Protein AF-A0A7W1SKY9-F1 (afdb_monomer)

Foldseek 3Di:
DAPDAPDADDPVLLVVLLVVLVVCLPPPDPAAEFAPHHNRCSSRVNNCVSNVHDYHHDNVPHDDHPDPCPPPDPVNCPPPDPVVVVCVVVPNDPPPPPPDPPPPDDDDDD

pLDDT: mean 75.68, std 21.83, range [33.06, 98.44]

Sequence (110 aa):
MGLSAGVSLNAIGVRQAEDLADRLKLLPIAAVYSSPMERARETAAPLAGRLNLPVRIASGLNELDFGAWTRRTLDSLKGEPEKRWTRWSHGRAPSWRGSRPSTRQGSSPP

Solvent-accessible surface area (backbone atoms only — not comparable to full-atom values): 7027 Å² total; per-residue (Å²): 108,54,85,66,79,94,50,70,66,50,75,66,51,50,52,51,23,44,57,50,19,69,70,51,54,83,54,95,73,89,78,45,75,25,27,78,49,60,37,45,40,62,44,46,45,50,34,22,60,69,61,74,43,70,76,42,73,37,75,88,60,55,74,71,81,56,66,93,53,46,72,57,54,75,75,76,51,72,80,49,61,61,74,61,54,52,36,47,76,72,72,52,57,78,77,82,75,75,81,72,81,80,80,78,80,81,86,80,82,136

Structure (mmCIF, N/CA/C/O backbone):
data_AF-A0A7W1SKY9-F1
#
_entry.id   AF-A0A7W1SKY9-F1
#
loop_
_atom_site.group_PDB
_atom_site.id
_atom_site.type_symbol
_atom_site.label_atom_id
_atom_site.label_alt_id
_atom_site.label_comp_id
_atom_site.label_asym_id
_atom_site.label_entity_id
_atom_site.label_seq_id
_atom_site.pdbx_PDB_ins_code
_atom_site.Cartn_x
_atom_site.Cartn_y
_atom_site.Cartn_z
_atom_site.occupancy
_atom_site.B_iso_or_equiv
_atom_site.auth_seq_id
_atom_site.auth_comp_id
_atom_site.auth_asym_id
_atom_site.auth_atom_id
_atom_site.pdbx_PDB_model_num
ATOM 1 N N . MET A 1 1 ? 6.695 -0.103 -15.715 1.00 48.31 1 MET A N 1
ATOM 2 C CA . MET A 1 1 ? 7.052 -0.011 -14.283 1.00 48.31 1 MET A CA 1
ATOM 3 C C . MET A 1 1 ? 7.944 1.214 -14.078 1.00 48.31 1 MET A C 1
ATOM 5 O O . MET A 1 1 ? 8.819 1.427 -14.914 1.00 48.31 1 MET A O 1
ATOM 9 N N . GLY A 1 2 ? 7.633 2.058 -13.084 1.00 58.41 2 GLY A N 1
ATOM 10 C CA . GLY A 1 2 ? 8.223 3.383 -12.802 1.00 58.41 2 GLY A CA 1
ATOM 11 C C . GLY A 1 2 ? 7.174 4.385 -12.274 1.00 58.41 2 GLY A C 1
ATOM 12 O O . GLY A 1 2 ? 5.998 4.023 -12.163 1.00 58.41 2 GLY A O 1
ATOM 13 N N . LEU A 1 3 ? 7.556 5.656 -12.052 1.00 60.44 3 LEU A N 1
ATOM 14 C CA . LEU A 1 3 ? 6.698 6.787 -11.610 1.00 60.44 3 LEU A CA 1
ATOM 15 C C . LEU A 1 3 ? 5.578 7.186 -12.607 1.00 60.44 3 LEU A C 1
ATOM 17 O O . LEU A 1 3 ? 5.143 8.331 -12.672 1.00 60.44 3 LEU A O 1
ATOM 21 N N . SER A 1 4 ? 5.103 6.254 -13.431 1.00 59.25 4 SER A N 1
ATOM 22 C CA . SER A 1 4 ? 3.981 6.478 -14.337 1.00 59.25 4 SER A CA 1
ATOM 23 C C . SER A 1 4 ? 2.701 6.720 -13.536 1.00 59.25 4 SER A C 1
ATOM 25 O O . SER A 1 4 ? 2.237 5.829 -12.820 1.00 59.25 4 SER A O 1
ATOM 27 N N . ALA A 1 5 ? 2.160 7.930 -13.676 1.00 61.88 5 ALA A N 1
ATOM 28 C CA . ALA A 1 5 ? 0.813 8.290 -13.249 1.00 61.88 5 ALA A CA 1
ATOM 29 C C . ALA A 1 5 ? -0.245 7.540 -14.084 1.00 61.88 5 ALA A C 1
ATOM 31 O O . ALA A 1 5 ? 0.036 7.159 -15.223 1.00 61.88 5 ALA A O 1
ATOM 32 N N . GLY A 1 6 ? -1.439 7.337 -13.516 1.00 69.62 6 GLY A N 1
ATOM 33 C CA . GLY A 1 6 ? -2.583 6.723 -14.205 1.00 69.62 6 GLY A CA 1
ATOM 34 C C . GLY A 1 6 ? -2.474 5.211 -14.413 1.00 69.62 6 GLY A C 1
ATOM 35 O O . GLY A 1 6 ? -3.006 4.684 -15.386 1.00 69.62 6 GLY A O 1
ATOM 36 N N . VAL A 1 7 ? -1.726 4.514 -13.553 1.00 82.06 7 VAL A N 1
ATOM 37 C CA . VAL A 1 7 ? -1.661 3.048 -13.559 1.00 82.06 7 VAL A CA 1
ATOM 38 C C . VAL A 1 7 ? -2.392 2.538 -12.328 1.00 82.06 7 VAL A C 1
ATOM 40 O O . VAL A 1 7 ? -1.874 2.658 -11.212 1.00 82.06 7 VAL A O 1
ATOM 43 N N . SER A 1 8 ? -3.560 1.960 -12.585 1.00 90.19 8 SER A N 1
ATOM 44 C CA . SER A 1 8 ? -4.432 1.293 -11.621 1.00 90.19 8 SER A CA 1
ATOM 45 C C . SER A 1 8 ? -4.162 -0.220 -11.588 1.00 90.19 8 SER A C 1
ATOM 47 O O . SER A 1 8 ? -3.525 -0.782 -12.491 1.00 90.19 8 SER A O 1
ATOM 49 N N . LEU A 1 9 ? -4.603 -0.883 -10.523 1.00 92.62 9 LEU A N 1
ATOM 50 C CA . LEU A 1 9 ? -4.592 -2.333 -10.396 1.00 92.62 9 LEU A CA 1
ATOM 51 C C . LEU A 1 9 ? -5.499 -2.985 -11.448 1.00 92.62 9 LEU A C 1
ATOM 53 O O . LEU A 1 9 ? -6.584 -2.512 -11.773 1.00 92.62 9 LEU A O 1
ATOM 57 N N . ASN A 1 10 ? -5.070 -4.140 -11.952 1.00 95.19 10 ASN A N 1
ATOM 58 C CA . ASN A 1 10 ? -5.953 -5.014 -12.720 1.00 95.19 10 ASN A CA 1
ATOM 59 C C . ASN A 1 10 ? -6.814 -5.879 -11.777 1.00 95.19 10 ASN A C 1
ATOM 61 O O . ASN A 1 10 ? -6.599 -5.899 -10.565 1.00 95.19 10 ASN A O 1
ATOM 65 N N . ALA A 1 11 ? -7.753 -6.651 -12.331 1.00 95.56 11 ALA A N 1
ATOM 66 C CA . ALA A 1 11 ? -8.659 -7.496 -11.544 1.00 95.56 11 ALA A CA 1
ATOM 67 C C . ALA A 1 11 ? -7.932 -8.483 -10.605 1.00 95.56 11 ALA A C 1
ATOM 69 O O . ALA A 1 11 ? -8.376 -8.716 -9.482 1.00 95.56 11 ALA A O 1
ATOM 70 N N . ILE A 1 12 ? -6.793 -9.035 -11.041 1.00 97.25 12 ILE A N 1
ATOM 71 C CA . ILE A 1 12 ? -5.967 -9.919 -10.207 1.00 97.25 12 ILE A CA 1
ATOM 72 C C . ILE A 1 12 ? -5.369 -9.131 -9.037 1.00 97.25 12 ILE A C 1
ATOM 74 O O . ILE A 1 12 ? -5.437 -9.591 -7.901 1.00 97.25 12 ILE A O 1
ATOM 78 N N . GLY A 1 13 ? -4.824 -7.941 -9.299 1.00 96.50 13 GLY A N 1
ATOM 79 C CA . GLY A 1 13 ? -4.252 -7.060 -8.283 1.00 96.50 13 GLY A CA 1
ATOM 80 C C . GLY A 1 13 ? -5.281 -6.605 -7.251 1.00 96.50 13 GLY A C 1
ATOM 81 O O . GLY A 1 13 ? -4.994 -6.628 -6.058 1.00 96.50 13 GLY A O 1
ATOM 82 N N . VAL A 1 14 ? -6.502 -6.279 -7.684 1.00 97.62 14 VAL A N 1
ATOM 83 C CA . VAL A 1 14 ? -7.614 -5.959 -6.774 1.00 97.62 14 VAL A CA 1
ATOM 84 C C . VAL A 1 14 ? -7.913 -7.146 -5.860 1.00 97.62 14 VAL A C 1
ATOM 86 O O . VAL A 1 14 ? -7.947 -6.992 -4.642 1.00 97.62 14 VAL A O 1
ATOM 89 N N . ARG A 1 15 ? -8.044 -8.356 -6.419 1.00 98.00 15 ARG A N 1
ATOM 90 C CA . ARG A 1 15 ? -8.287 -9.561 -5.615 1.00 98.00 15 ARG A CA 1
ATOM 91 C C . ARG A 1 15 ? -7.155 -9.843 -4.625 1.00 98.00 15 ARG A C 1
ATOM 93 O O . ARG A 1 15 ? -7.419 -10.192 -3.483 1.00 98.00 15 ARG A O 1
ATOM 100 N N . GLN A 1 16 ? -5.903 -9.651 -5.034 1.00 98.38 16 GLN A N 1
ATOM 101 C CA . GLN A 1 16 ? -4.750 -9.793 -4.142 1.00 98.38 16 GLN A CA 1
ATOM 102 C C . GLN A 1 16 ? -4.779 -8.783 -2.986 1.00 98.38 16 GLN A C 1
ATOM 104 O O . GLN A 1 16 ? -4.442 -9.147 -1.860 1.00 98.38 16 GLN A O 1
ATOM 109 N N . ALA A 1 17 ? -5.181 -7.536 -3.246 1.00 98.06 17 ALA A N 1
ATOM 110 C CA . ALA A 1 17 ? -5.316 -6.512 -2.213 1.00 98.06 17 ALA A CA 1
ATOM 111 C C . ALA A 1 17 ? -6.419 -6.863 -1.199 1.00 98.06 17 ALA A C 1
ATOM 113 O O . ALA A 1 17 ? -6.211 -6.721 0.006 1.00 98.06 17 ALA A O 1
ATOM 114 N N . GLU A 1 18 ? -7.554 -7.383 -1.670 1.00 98.44 18 GLU A N 1
ATOM 115 C CA . GLU A 1 18 ? -8.639 -7.879 -0.813 1.00 98.44 18 GLU A CA 1
ATOM 116 C C . GLU A 1 18 ? -8.196 -9.073 0.049 1.00 98.44 18 GLU A C 1
ATOM 118 O O . GLU A 1 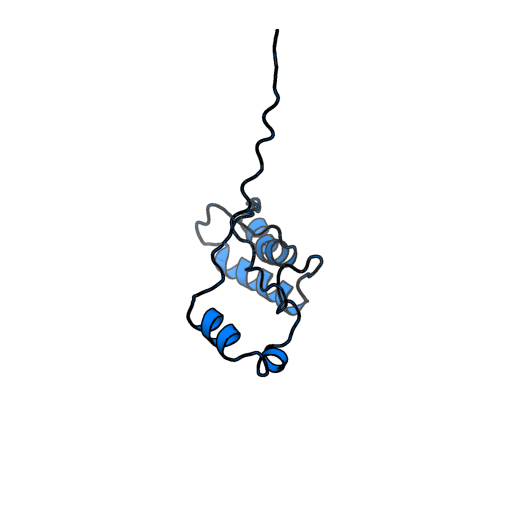18 ? -8.339 -9.038 1.274 1.00 98.44 18 GLU A O 1
ATOM 123 N N . ASP A 1 19 ? -7.576 -10.089 -0.561 1.00 98.25 19 ASP A N 1
ATOM 124 C CA . ASP A 1 19 ? -7.088 -11.281 0.146 1.00 98.25 19 ASP A CA 1
ATOM 125 C C . ASP A 1 19 ? -6.039 -10.916 1.213 1.00 98.25 19 ASP A C 1
ATOM 127 O O . ASP A 1 19 ? -6.023 -11.472 2.316 1.00 98.25 19 ASP A O 1
ATOM 131 N N . LEU A 1 20 ? -5.151 -9.965 0.902 1.00 97.44 20 LEU A N 1
ATOM 132 C CA . LEU A 1 20 ? -4.172 -9.437 1.850 1.00 97.44 20 LEU A CA 1
ATOM 133 C C . LEU A 1 20 ? -4.866 -8.743 3.025 1.00 97.44 20 LEU A C 1
ATOM 135 O O . LEU A 1 20 ? -4.509 -8.969 4.182 1.00 97.44 20 LEU A O 1
ATOM 139 N N . ALA A 1 21 ? -5.863 -7.914 2.733 1.00 97.94 21 ALA A N 1
ATOM 140 C CA . ALA A 1 21 ? -6.601 -7.179 3.742 1.00 97.94 21 ALA A CA 1
ATOM 141 C C . ALA A 1 21 ? -7.335 -8.118 4.712 1.00 97.94 21 ALA A C 1
ATOM 143 O O . ALA A 1 21 ? -7.310 -7.893 5.923 1.00 97.94 21 ALA A O 1
ATOM 144 N N . ASP A 1 22 ? -7.910 -9.214 4.213 1.00 97.75 22 ASP A N 1
ATOM 145 C CA . ASP A 1 22 ? -8.548 -10.226 5.057 1.00 97.75 22 ASP A CA 1
ATOM 146 C C . ASP A 1 22 ? -7.578 -10.975 5.969 1.00 97.75 22 ASP A C 1
ATOM 148 O O . ASP A 1 22 ? -7.947 -11.318 7.094 1.00 97.75 22 ASP A O 1
ATOM 152 N N . ARG A 1 23 ? -6.336 -11.187 5.527 1.00 97.19 23 ARG A N 1
ATOM 153 C CA . ARG A 1 23 ? -5.292 -11.820 6.349 1.00 97.19 23 ARG A CA 1
ATOM 154 C C . ARG A 1 23 ? -4.779 -10.902 7.453 1.00 97.19 23 ARG A C 1
ATOM 156 O O . ARG A 1 23 ? -4.447 -11.380 8.533 1.00 97.19 23 ARG A O 1
ATOM 163 N N . LEU A 1 24 ? -4.688 -9.601 7.184 1.00 96.75 24 LEU A N 1
ATOM 164 C CA . LEU A 1 24 ? -4.050 -8.641 8.089 1.00 96.75 24 LEU A CA 1
ATOM 165 C C . LEU A 1 24 ? -5.023 -7.952 9.058 1.00 96.75 24 LEU A C 1
ATOM 167 O O . LEU A 1 24 ? -4.566 -7.371 10.039 1.00 96.75 24 LEU A O 1
ATOM 171 N N . LYS A 1 25 ? -6.343 -8.035 8.836 1.00 95.62 25 LYS A N 1
ATOM 172 C CA . LYS A 1 25 ? -7.356 -7.302 9.626 1.00 95.62 25 LYS A CA 1
ATOM 173 C C . LYS A 1 25 ? -7.366 -7.578 11.135 1.00 95.62 25 LYS A C 1
ATOM 175 O O . LYS A 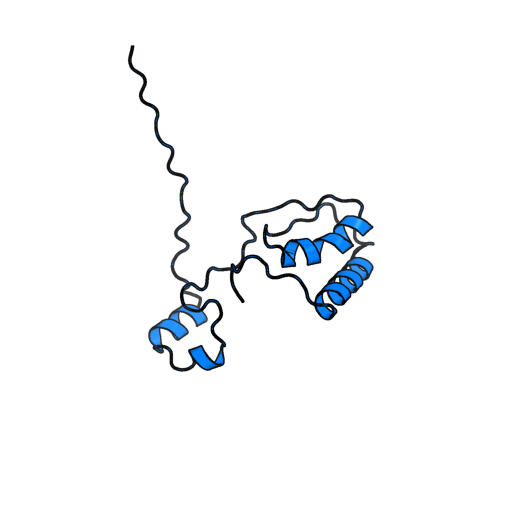1 25 ? -7.930 -6.786 11.877 1.00 95.62 25 LYS A O 1
ATOM 180 N N . LEU A 1 26 ? -6.792 -8.694 11.589 1.00 96.12 26 LEU A N 1
ATOM 181 C CA . LEU A 1 26 ? -6.747 -9.070 13.012 1.00 96.12 26 LEU A CA 1
ATOM 182 C C . LEU A 1 26 ? -5.454 -8.638 13.717 1.00 96.12 26 LEU A C 1
ATOM 184 O O . LEU A 1 26 ? -5.319 -8.831 14.924 1.00 96.12 26 LEU A O 1
ATOM 188 N N . LEU A 1 27 ? -4.487 -8.088 12.982 1.00 96.75 27 LEU A N 1
ATOM 189 C CA . LEU A 1 27 ? -3.248 -7.598 13.572 1.00 96.75 27 LEU A CA 1
ATOM 190 C C . LEU A 1 27 ? -3.477 -6.243 14.258 1.00 96.75 27 LEU A C 1
ATOM 192 O O . LEU A 1 27 ? -4.310 -5.460 13.797 1.00 96.75 27 LEU A O 1
ATOM 196 N N . PRO A 1 28 ? -2.702 -5.911 15.308 1.00 96.56 28 PRO A N 1
ATOM 197 C CA . PRO A 1 28 ? -2.785 -4.627 16.004 1.00 96.56 28 PRO A CA 1
ATOM 198 C C . PRO A 1 28 ? -2.120 -3.503 15.185 1.00 96.56 28 PRO A C 1
ATOM 200 O O . PRO A 1 28 ? -1.151 -2.872 15.607 1.00 96.56 28 PRO A O 1
ATOM 203 N N . ILE A 1 29 ? -2.606 -3.280 13.966 1.00 97.50 29 ILE A N 1
ATOM 204 C CA . ILE A 1 29 ? -2.098 -2.259 13.053 1.00 97.50 29 ILE A CA 1
ATOM 205 C C . ILE A 1 29 ? -2.616 -0.898 13.514 1.00 97.50 29 ILE A C 1
ATOM 207 O O . ILE A 1 29 ? -3.815 -0.650 13.527 1.00 97.50 29 ILE A O 1
ATOM 211 N N . ALA A 1 30 ? -1.695 -0.001 13.865 1.00 97.75 30 ALA A N 1
ATOM 212 C CA . ALA A 1 30 ? -2.032 1.337 14.353 1.00 97.75 30 ALA A CA 1
ATOM 213 C C . ALA A 1 30 ? -2.186 2.384 13.236 1.00 97.75 30 ALA A C 1
ATOM 215 O O . ALA A 1 30 ? -2.781 3.440 13.448 1.00 97.75 30 ALA A O 1
ATOM 216 N N . ALA A 1 31 ? -1.607 2.142 12.057 1.00 97.50 31 ALA A N 1
ATOM 217 C CA . ALA A 1 31 ? -1.630 3.093 10.953 1.00 97.50 31 ALA A CA 1
ATOM 218 C C . ALA A 1 31 ? -1.390 2.412 9.602 1.00 97.50 31 ALA A C 1
ATOM 220 O O . ALA A 1 31 ? -0.637 1.443 9.510 1.00 97.50 31 ALA A O 1
ATOM 221 N N . VAL A 1 32 ? -1.968 2.991 8.547 1.00 97.75 32 VAL A N 1
ATOM 222 C CA . VAL A 1 32 ? -1.740 2.598 7.153 1.00 97.75 32 VAL A CA 1
ATOM 223 C C . VAL A 1 32 ? -1.097 3.769 6.415 1.00 97.75 32 VAL A C 1
ATOM 225 O O . VAL A 1 32 ? -1.648 4.870 6.389 1.00 97.75 32 VAL A O 1
ATOM 228 N N . TYR A 1 33 ? 0.066 3.535 5.806 1.00 97.31 33 TYR A N 1
ATOM 229 C CA . TYR A 1 33 ? 0.758 4.515 4.969 1.00 97.31 33 TYR A CA 1
ATOM 230 C C . TYR A 1 33 ? 0.840 4.021 3.530 1.00 97.31 33 TYR A C 1
ATOM 232 O O . TYR A 1 33 ? 1.026 2.831 3.290 1.00 97.31 33 TYR A O 1
ATOM 240 N N . SER A 1 34 ? 0.736 4.941 2.574 1.00 96.00 34 SER A N 1
ATOM 241 C CA . SER A 1 34 ? 0.885 4.638 1.150 1.00 96.00 34 SER A CA 1
ATOM 242 C C . SER A 1 34 ? 1.723 5.699 0.450 1.00 96.00 34 SER A C 1
ATOM 244 O O . SER A 1 34 ? 1.686 6.878 0.806 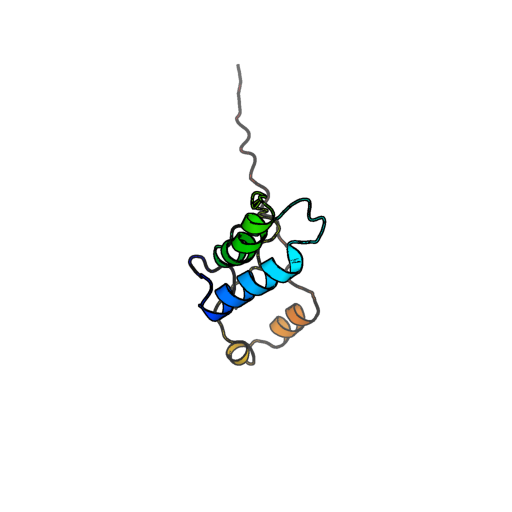1.00 96.00 34 SER A O 1
ATOM 246 N N . SER A 1 35 ? 2.426 5.295 -0.607 1.00 93.12 35 SER A N 1
ATOM 247 C CA . SER A 1 35 ? 2.897 6.232 -1.628 1.00 93.12 35 SER A CA 1
ATOM 248 C C . SER A 1 35 ? 1.709 7.013 -2.228 1.00 93.12 35 SER A C 1
ATOM 250 O O . SER A 1 35 ? 0.589 6.488 -2.258 1.00 93.12 35 SER A O 1
ATOM 252 N N . PRO A 1 36 ? 1.921 8.243 -2.739 1.00 90.88 36 PRO A N 1
ATOM 253 C CA . PRO A 1 36 ? 0.913 8.976 -3.508 1.00 90.88 36 PRO A CA 1
ATOM 254 C C . PRO A 1 36 ? 0.454 8.268 -4.796 1.00 90.88 36 PRO A C 1
ATOM 256 O O . PRO A 1 36 ? -0.551 8.683 -5.371 1.00 90.88 36 PRO A O 1
ATOM 259 N N . MET A 1 37 ? 1.152 7.225 -5.263 1.00 90.50 37 MET A N 1
ATOM 260 C CA . MET A 1 37 ? 0.788 6.509 -6.490 1.00 90.50 37 MET A CA 1
ATOM 261 C C . MET A 1 37 ? -0.567 5.794 -6.380 1.00 90.50 37 MET A C 1
ATOM 263 O O . MET A 1 37 ? -0.864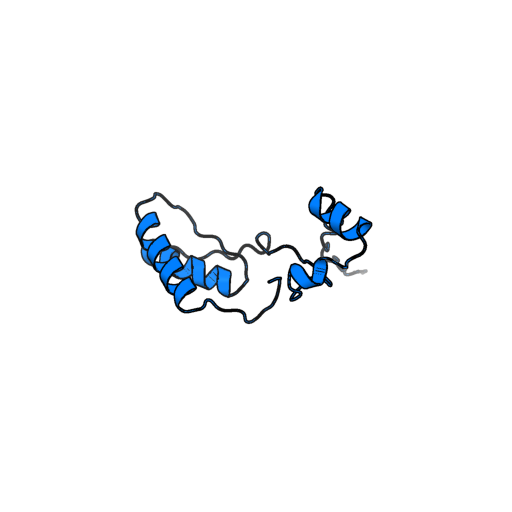 5.150 -5.377 1.00 90.50 37 MET A O 1
ATOM 267 N N . GLU A 1 38 ? -1.364 5.867 -7.449 1.00 91.38 38 GLU A N 1
ATOM 268 C CA . GLU A 1 38 ? -2.729 5.323 -7.525 1.00 91.38 38 GLU A CA 1
ATOM 269 C C . GLU A 1 38 ? -2.796 3.833 -7.168 1.00 91.38 38 GLU A C 1
ATOM 271 O O . GLU A 1 38 ? -3.396 3.496 -6.153 1.00 91.38 38 GLU A O 1
ATOM 276 N N . ARG A 1 39 ? -2.062 2.967 -7.880 1.00 93.62 39 ARG A N 1
ATOM 277 C CA . ARG A 1 39 ? -1.947 1.533 -7.543 1.00 93.62 39 ARG A CA 1
ATOM 278 C C . ARG A 1 39 ? -1.590 1.244 -6.079 1.00 93.62 39 ARG A C 1
ATOM 280 O O . ARG A 1 39 ? -2.048 0.253 -5.515 1.00 93.62 39 ARG A O 1
ATOM 287 N N . ALA A 1 40 ? -0.758 2.082 -5.452 1.00 94.44 40 ALA A N 1
ATOM 288 C CA . ALA A 1 40 ? -0.343 1.881 -4.064 1.00 94.44 40 ALA A CA 1
ATOM 289 C C . ALA A 1 40 ? -1.501 2.202 -3.113 1.00 94.44 40 ALA A C 1
ATOM 291 O O . ALA A 1 40 ? -1.786 1.437 -2.193 1.00 94.44 40 ALA A O 1
ATOM 292 N N . ARG A 1 41 ? -2.228 3.287 -3.401 1.00 95.12 41 ARG A N 1
ATOM 293 C CA . ARG A 1 41 ? -3.440 3.665 -2.671 1.00 95.12 41 ARG A CA 1
ATOM 294 C C . ARG A 1 41 ? -4.546 2.627 -2.834 1.00 95.12 41 ARG A C 1
ATOM 296 O O . ARG A 1 41 ? -5.178 2.278 -1.844 1.00 95.12 41 ARG A O 1
ATOM 303 N N . GLU A 1 42 ? -4.745 2.110 -4.044 1.00 96.56 42 GLU A N 1
ATOM 304 C CA . GLU A 1 42 ? -5.714 1.043 -4.325 1.00 96.56 42 GLU A CA 1
ATOM 305 C C . GLU A 1 42 ? -5.374 -0.247 -3.578 1.00 96.56 42 GLU A C 1
ATOM 307 O O . GLU A 1 42 ? -6.267 -0.903 -3.056 1.00 96.56 42 GLU A O 1
ATOM 312 N N . THR A 1 43 ? -4.088 -0.579 -3.446 1.00 97.12 43 THR A N 1
ATOM 313 C CA . THR A 1 43 ? -3.655 -1.743 -2.658 1.00 97.12 43 THR A CA 1
ATOM 314 C C . THR A 1 43 ? -3.907 -1.545 -1.159 1.00 97.12 43 THR A C 1
ATOM 316 O O . THR A 1 43 ? -4.272 -2.483 -0.455 1.00 97.12 43 THR A O 1
ATOM 319 N N . ALA A 1 44 ? -3.711 -0.324 -0.650 1.00 97.31 44 ALA A N 1
ATOM 320 C CA . ALA A 1 44 ? -3.875 -0.008 0.769 1.00 97.31 44 ALA A CA 1
ATOM 321 C C . ALA A 1 44 ? -5.346 0.138 1.204 1.00 97.31 44 ALA A C 1
ATOM 323 O O . ALA A 1 44 ? -5.667 -0.088 2.374 1.00 97.31 44 ALA A O 1
ATOM 324 N N . ALA A 1 45 ? -6.236 0.525 0.285 1.00 97.69 45 ALA A N 1
ATOM 325 C CA . ALA A 1 45 ? -7.621 0.873 0.594 1.00 97.69 45 ALA A CA 1
ATOM 326 C C . ALA A 1 45 ? -8.437 -0.269 1.244 1.00 97.69 45 ALA A C 1
ATOM 328 O O . ALA A 1 45 ? -9.082 0.001 2.261 1.00 97.69 45 ALA A O 1
ATOM 329 N N . PRO A 1 46 ? -8.383 -1.533 0.774 1.00 98.38 46 PRO A N 1
ATOM 330 C CA . PRO A 1 46 ? -9.157 -2.621 1.377 1.00 98.38 46 PRO A CA 1
ATOM 331 C C . PRO A 1 46 ? -8.789 -2.906 2.838 1.00 98.38 46 PRO A C 1
ATOM 333 O O . PRO A 1 46 ? -9.663 -3.194 3.660 1.00 98.38 46 PRO A O 1
ATOM 336 N N . LEU A 1 47 ? -7.498 -2.813 3.182 1.00 98.31 47 LEU A N 1
ATOM 337 C CA . LEU A 1 47 ? -7.018 -3.011 4.552 1.00 98.31 47 LEU A CA 1
ATOM 338 C C . LEU A 1 47 ? -7.412 -1.838 5.449 1.00 98.31 47 LEU A C 1
ATOM 340 O O . LEU A 1 47 ? -7.914 -2.047 6.550 1.00 98.31 47 LEU A O 1
ATOM 344 N N . ALA A 1 48 ? -7.233 -0.612 4.959 1.00 97.88 48 ALA A N 1
ATOM 345 C CA . ALA A 1 48 ? -7.644 0.599 5.657 1.00 97.88 48 ALA A CA 1
ATOM 346 C C . ALA A 1 48 ? -9.147 0.591 5.985 1.00 97.88 48 ALA A C 1
ATOM 348 O O . ALA A 1 48 ? -9.525 0.881 7.119 1.00 97.88 48 ALA A O 1
ATOM 349 N N . GLY A 1 49 ? -9.987 0.163 5.034 1.00 97.69 49 GLY A N 1
ATOM 350 C CA . GLY A 1 49 ? -11.425 -0.006 5.242 1.00 97.69 49 GLY A CA 1
ATOM 351 C C . GLY A 1 49 ? -11.757 -1.038 6.323 1.00 97.69 49 GLY A C 1
ATOM 352 O O . GLY A 1 49 ? -12.537 -0.745 7.225 1.00 97.69 49 GLY A O 1
ATOM 353 N N . ARG A 1 50 ? -11.120 -2.218 6.296 1.00 97.75 50 ARG A N 1
ATOM 354 C CA . ARG A 1 50 ? -11.336 -3.275 7.307 1.00 97.75 50 ARG A CA 1
ATOM 355 C C . ARG A 1 50 ? -10.887 -2.874 8.713 1.00 97.75 50 ARG A C 1
ATOM 357 O O . ARG A 1 50 ? -11.485 -3.322 9.684 1.00 97.75 50 ARG A O 1
ATOM 364 N N . LEU A 1 51 ? -9.843 -2.055 8.818 1.00 97.38 51 LEU A N 1
ATOM 365 C CA . LEU A 1 51 ? -9.318 -1.558 10.092 1.00 97.38 51 LEU A CA 1
ATOM 366 C C . LEU A 1 51 ? -9.987 -0.257 10.559 1.00 97.38 51 LEU A C 1
ATOM 368 O O . LEU A 1 51 ? -9.691 0.211 11.654 1.00 97.38 51 LEU A O 1
ATOM 372 N N . ASN A 1 52 ? -10.856 0.342 9.736 1.00 97.25 52 ASN A N 1
ATOM 373 C CA . ASN A 1 52 ? -11.411 1.679 9.948 1.00 97.25 52 ASN A CA 1
ATOM 374 C C . ASN A 1 52 ? -10.324 2.743 10.222 1.00 97.25 52 ASN A C 1
ATOM 376 O O . ASN A 1 52 ? -10.452 3.590 11.107 1.00 97.25 52 ASN A O 1
ATOM 380 N N . LEU A 1 53 ? -9.224 2.678 9.467 1.00 97.94 53 LEU A N 1
ATOM 381 C CA . LEU A 1 53 ? -8.099 3.608 9.560 1.00 97.94 53 LEU A CA 1
ATOM 382 C C . LEU A 1 53 ? -7.974 4.431 8.275 1.00 97.94 53 LEU A C 1
ATOM 384 O O . LEU A 1 53 ? -8.195 3.906 7.185 1.00 97.94 53 LEU A O 1
ATOM 388 N N . PRO A 1 54 ? -7.554 5.704 8.352 1.00 97.50 54 PRO A N 1
ATOM 389 C CA . PRO A 1 54 ? -7.249 6.476 7.157 1.00 97.50 54 PRO A CA 1
ATOM 390 C C . PRO A 1 54 ? -5.938 6.002 6.511 1.00 97.50 54 PRO A C 1
ATOM 392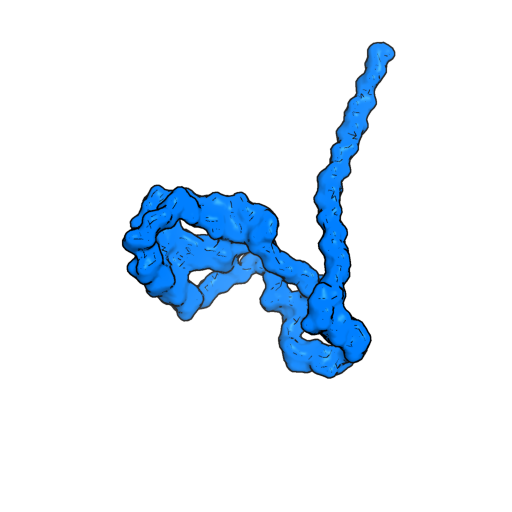 O O . PRO A 1 54 ? -4.965 5.683 7.199 1.00 97.50 54 PRO A O 1
ATOM 395 N N . VAL A 1 55 ? -5.871 6.052 5.178 1.00 97.81 55 VAL A N 1
ATOM 396 C CA . VAL A 1 55 ? -4.605 5.898 4.445 1.00 97.81 55 VAL A CA 1
ATOM 397 C C . VAL A 1 55 ? -3.839 7.219 4.486 1.00 97.81 55 VAL A C 1
ATOM 399 O O . VAL A 1 55 ? -4.279 8.226 3.929 1.00 97.81 55 VAL A O 1
ATOM 402 N N . ARG A 1 56 ? -2.665 7.221 5.120 1.00 97.44 56 ARG A N 1
ATOM 403 C CA . ARG A 1 56 ? -1.787 8.394 5.219 1.00 97.44 56 ARG A CA 1
ATOM 404 C C . ARG A 1 56 ? -0.800 8.405 4.053 1.00 97.44 56 ARG A C 1
ATOM 406 O O . ARG A 1 56 ? 0.006 7.487 3.902 1.00 97.44 56 ARG A O 1
ATOM 413 N N . ILE A 1 57 ? -0.841 9.447 3.227 1.00 96.19 57 ILE A N 1
ATOM 414 C CA . ILE A 1 57 ? 0.081 9.570 2.092 1.00 96.19 57 ILE A CA 1
ATOM 415 C C . ILE A 1 57 ? 1.466 9.993 2.585 1.00 96.19 57 ILE A C 1
ATOM 417 O O . ILE A 1 57 ? 1.620 11.041 3.210 1.00 96.19 57 ILE A O 1
ATOM 421 N N . ALA A 1 58 ? 2.476 9.185 2.276 1.00 93.25 58 ALA A N 1
ATOM 422 C CA . ALA A 1 58 ? 3.871 9.441 2.596 1.00 93.25 58 ALA A CA 1
ATOM 423 C C . ALA A 1 58 ? 4.686 9.567 1.302 1.00 93.25 58 ALA A C 1
ATOM 425 O O . ALA A 1 58 ? 5.067 8.573 0.686 1.00 93.25 58 ALA A O 1
ATOM 426 N N . SER A 1 59 ? 4.992 10.803 0.895 1.00 85.19 59 SER A N 1
ATOM 427 C CA . SER A 1 59 ? 5.732 11.100 -0.345 1.00 85.19 59 SER A CA 1
ATOM 428 C C . SER A 1 59 ? 7.129 10.468 -0.402 1.00 85.19 59 SER A C 1
ATOM 430 O O . SER A 1 59 ? 7.657 10.242 -1.487 1.00 85.19 59 SER A O 1
ATOM 432 N N . GLY A 1 60 ? 7.719 10.149 0.756 1.00 84.62 60 GLY A N 1
ATOM 433 C CA . GLY A 1 60 ? 8.996 9.437 0.855 1.00 84.62 60 GLY A CA 1
ATOM 434 C C . GLY A 1 60 ? 8.939 7.959 0.447 1.00 84.62 60 GLY A C 1
ATOM 435 O O . GLY A 1 60 ? 9.990 7.363 0.253 1.00 84.62 60 GLY A O 1
ATOM 436 N N . LEU A 1 61 ? 7.743 7.374 0.285 1.00 83.31 61 LEU A N 1
ATOM 437 C CA . LEU A 1 61 ? 7.546 5.982 -0.149 1.00 83.31 61 LEU A CA 1
ATOM 438 C C . LEU A 1 61 ? 7.435 5.829 -1.675 1.00 83.31 61 LEU A C 1
ATOM 440 O O . LEU A 1 61 ? 6.975 4.799 -2.163 1.00 83.31 61 LEU A O 1
ATOM 444 N N . ASN A 1 62 ? 7.791 6.860 -2.441 1.00 79.00 62 ASN A N 1
ATOM 445 C CA . ASN A 1 62 ? 7.763 6.781 -3.896 1.00 79.00 62 ASN A CA 1
ATOM 446 C C . ASN A 1 62 ? 8.759 5.754 -4.440 1.00 79.00 62 ASN A C 1
ATOM 448 O O . ASN A 1 62 ? 9.848 5.563 -3.902 1.00 79.00 62 ASN A O 1
ATOM 452 N N . GLU A 1 63 ? 8.370 5.117 -5.543 1.00 72.06 63 GLU A N 1
ATOM 453 C CA 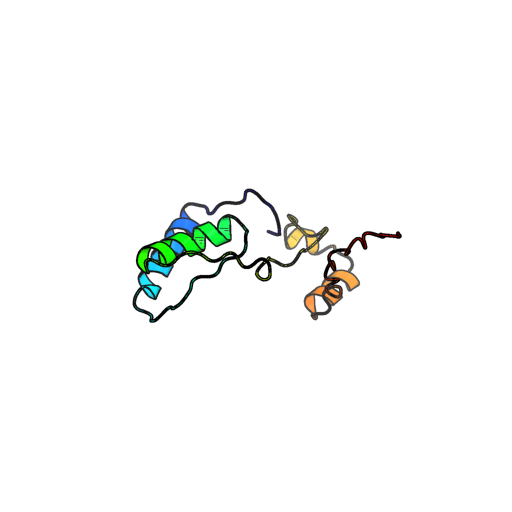. GLU A 1 63 ? 9.248 4.219 -6.285 1.00 72.06 63 GLU A CA 1
ATOM 454 C C . GLU A 1 63 ? 10.487 4.960 -6.805 1.00 72.06 63 GLU A C 1
ATOM 456 O O . GLU A 1 63 ? 10.465 6.169 -7.052 1.00 72.06 63 GLU A O 1
ATOM 461 N N . LEU A 1 64 ? 11.575 4.212 -6.993 1.00 68.69 64 LEU A N 1
ATOM 462 C CA . LEU A 1 64 ? 12.800 4.734 -7.586 1.00 68.69 64 LEU A CA 1
ATOM 463 C C . LEU A 1 64 ? 12.531 5.232 -9.013 1.00 68.69 64 LEU A C 1
ATOM 465 O O . LEU A 1 64 ? 11.933 4.531 -9.833 1.00 68.69 64 LEU A O 1
ATOM 469 N N . ASP A 1 65 ? 13.015 6.435 -9.317 1.00 65.75 65 ASP A N 1
ATOM 470 C CA . ASP A 1 65 ? 13.023 6.947 -10.682 1.00 65.75 65 ASP A CA 1
ATOM 471 C C . ASP A 1 65 ? 14.118 6.234 -11.488 1.00 65.75 65 ASP A C 1
ATOM 473 O O . ASP A 1 65 ? 15.316 6.447 -11.290 1.00 65.75 65 ASP A O 1
ATOM 477 N N . PHE A 1 66 ? 13.695 5.360 -12.401 1.00 60.62 66 PHE A N 1
ATOM 478 C CA . PHE A 1 66 ? 14.586 4.634 -13.305 1.00 60.62 66 PHE A CA 1
ATOM 479 C C . PHE A 1 66 ? 14.992 5.455 -14.539 1.00 60.62 66 PHE A C 1
ATOM 481 O O . PHE A 1 66 ? 15.692 4.944 -15.418 1.00 60.62 66 PHE A O 1
ATOM 488 N N . GLY A 1 67 ? 14.574 6.722 -14.632 1.00 68.62 67 GLY A N 1
ATOM 489 C CA . GLY A 1 67 ? 14.922 7.628 -15.719 1.00 68.62 67 GLY A CA 1
ATOM 490 C C . GLY A 1 67 ? 14.589 7.027 -17.085 1.00 68.62 67 GLY A C 1
ATOM 491 O O . GLY A 1 67 ? 13.474 6.559 -17.317 1.00 68.62 67 GLY A O 1
ATOM 492 N N . ALA A 1 68 ? 15.582 6.981 -17.977 1.00 66.62 68 ALA A N 1
ATOM 493 C CA . ALA A 1 68 ? 15.459 6.457 -19.342 1.00 66.62 68 ALA A CA 1
ATOM 494 C C . ALA A 1 68 ? 15.108 4.957 -19.434 1.00 66.62 68 ALA A C 1
ATOM 496 O O . ALA A 1 68 ? 14.821 4.455 -20.522 1.00 66.62 68 ALA A O 1
ATOM 497 N N . TRP A 1 69 ? 15.156 4.221 -18.322 1.00 64.31 69 TRP A N 1
ATOM 498 C CA . TRP A 1 69 ? 14.760 2.812 -18.278 1.00 64.31 69 TRP A CA 1
ATOM 499 C C . TRP A 1 69 ? 13.284 2.618 -17.915 1.00 64.31 69 TRP A C 1
ATOM 501 O O . TRP A 1 69 ? 12.749 1.519 -18.061 1.00 64.31 69 TRP A O 1
ATOM 511 N N . THR A 1 70 ? 12.588 3.681 -17.504 1.00 67.00 70 THR A N 1
ATOM 512 C CA . THR A 1 70 ? 11.145 3.644 -17.248 1.00 67.00 70 THR A CA 1
ATOM 513 C C . THR A 1 70 ? 10.387 3.206 -18.508 1.00 67.00 70 THR A C 1
ATOM 515 O O . THR A 1 70 ? 10.578 3.762 -19.585 1.00 67.00 70 THR A O 1
ATOM 518 N N . ARG A 1 71 ? 9.502 2.206 -18.362 1.00 63.31 71 ARG A N 1
ATOM 519 C CA . ARG A 1 71 ? 8.702 1.563 -19.441 1.00 63.31 71 ARG A CA 1
ATOM 520 C C . ARG A 1 71 ? 9.477 0.733 -20.473 1.00 63.31 71 ARG A C 1
ATOM 522 O O . ARG A 1 71 ? 8.859 0.227 -21.404 1.00 63.31 71 ARG A O 1
ATOM 529 N N . ARG A 1 72 ? 10.778 0.516 -20.295 1.00 67.38 72 ARG A N 1
ATOM 530 C CA . ARG A 1 72 ? 11.522 -0.481 -21.075 1.00 67.38 72 ARG A CA 1
ATOM 531 C C . ARG A 1 72 ? 11.376 -1.862 -20.440 1.00 67.38 72 ARG A C 1
ATOM 533 O O . ARG A 1 72 ? 11.280 -1.986 -19.220 1.00 67.38 72 ARG A O 1
ATOM 540 N N . THR A 1 73 ? 11.323 -2.906 -21.263 1.00 70.12 73 THR A N 1
ATOM 541 C CA . THR A 1 73 ? 11.348 -4.288 -20.765 1.00 70.12 73 THR A CA 1
ATOM 542 C C . THR A 1 73 ? 12.760 -4.636 -20.308 1.00 70.12 73 THR A C 1
ATOM 544 O O . THR A 1 73 ? 13.729 -4.123 -20.870 1.00 70.12 73 THR A O 1
ATOM 547 N N . LEU A 1 74 ? 12.891 -5.533 -19.326 1.00 66.62 74 LEU A N 1
ATOM 548 C CA . LEU A 1 74 ? 14.201 -6.027 -18.883 1.00 66.62 74 LEU A CA 1
ATOM 549 C C . LEU A 1 74 ? 15.014 -6.609 -20.050 1.00 66.62 74 LEU A C 1
ATOM 551 O O . LEU A 1 74 ? 16.210 -6.358 -20.145 1.00 66.62 74 LEU A O 1
ATOM 555 N N . ASP A 1 75 ? 14.361 -7.294 -20.992 1.00 66.88 75 ASP A N 1
ATOM 556 C CA . ASP A 1 75 ? 15.017 -7.811 -22.198 1.00 66.88 75 ASP A CA 1
ATOM 557 C C . ASP A 1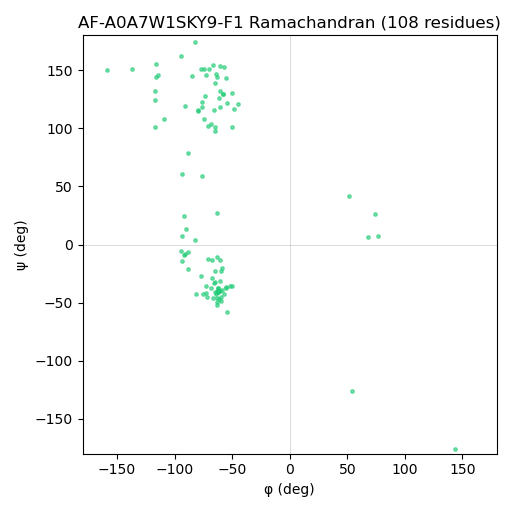 75 ? 15.589 -6.704 -23.083 1.00 66.88 75 ASP A C 1
ATOM 559 O O . ASP A 1 75 ? 16.718 -6.814 -23.555 1.00 66.88 75 ASP A O 1
ATOM 563 N N . SER A 1 76 ? 14.865 -5.592 -23.244 1.00 65.25 76 SER A N 1
ATOM 564 C CA . SER A 1 76 ? 15.361 -4.445 -24.012 1.00 65.25 76 SER A CA 1
ATOM 565 C C . SER A 1 76 ? 16.550 -3.741 -23.350 1.00 65.25 76 SER A C 1
ATOM 567 O O . SER A 1 76 ? 17.206 -2.930 -24.001 1.00 65.25 76 SER A O 1
ATOM 569 N N . LEU A 1 77 ? 16.832 -4.026 -22.073 1.00 67.06 77 LEU A N 1
ATOM 570 C CA . LEU A 1 77 ? 17.974 -3.486 -21.335 1.00 67.06 77 LEU A CA 1
ATOM 571 C C . LEU A 1 77 ? 19.223 -4.380 -21.432 1.00 67.06 77 LEU A C 1
ATOM 573 O O . LEU A 1 77 ? 20.300 -3.940 -21.045 1.00 67.06 77 LEU A O 1
ATOM 577 N N . LYS A 1 78 ? 19.131 -5.594 -21.997 1.00 65.25 78 LYS A N 1
ATOM 578 C CA . LYS A 1 78 ? 20.277 -6.517 -22.144 1.00 65.25 78 LYS A CA 1
ATOM 579 C C . LYS A 1 78 ? 21.381 -6.002 -23.081 1.00 65.25 78 LYS A C 1
ATOM 581 O O . LYS A 1 78 ? 22.519 -6.431 -22.953 1.00 65.25 78 LYS A O 1
ATOM 586 N N . GLY A 1 79 ? 21.059 -5.084 -23.998 1.00 64.00 79 GLY A N 1
ATOM 587 C CA . GLY A 1 79 ? 22.020 -4.425 -24.900 1.00 64.00 79 GLY A CA 1
ATOM 588 C C . GLY A 1 79 ? 22.554 -3.081 -24.388 1.00 64.00 79 GLY A C 1
ATOM 589 O O . GLY A 1 79 ? 23.194 -2.341 -25.131 1.00 64.00 79 GLY A O 1
ATOM 590 N N . GLU A 1 80 ? 22.240 -2.712 -23.145 1.00 64.12 80 GLU A N 1
ATOM 591 C CA . GLU A 1 80 ? 22.721 -1.474 -22.540 1.00 64.12 80 GLU A CA 1
ATOM 592 C C . GLU A 1 80 ? 24.230 -1.534 -22.258 1.00 64.12 80 GLU A C 1
ATOM 594 O O . GLU A 1 80 ? 24.755 -2.608 -21.967 1.00 64.12 80 GLU A O 1
ATOM 599 N N . PRO A 1 81 ? 24.943 -0.389 -22.273 1.00 65.88 81 PRO A N 1
ATOM 600 C CA . PRO A 1 81 ? 26.370 -0.372 -21.980 1.00 65.88 81 PRO A CA 1
ATOM 601 C C . PRO A 1 81 ? 26.638 -1.033 -20.625 1.00 65.88 81 PRO A C 1
ATOM 603 O O . PRO A 1 81 ? 26.135 -0.567 -19.599 1.00 65.88 81 PRO A O 1
ATOM 606 N N . GLU A 1 82 ? 27.458 -2.083 -20.617 1.00 58.06 82 GLU A N 1
ATOM 607 C CA . GLU A 1 82 ? 27.698 -2.955 -19.459 1.00 58.06 82 GLU A CA 1
ATOM 608 C C . GLU A 1 82 ? 28.081 -2.162 -18.198 1.00 58.06 82 GLU A C 1
ATOM 610 O O . GLU A 1 82 ? 27.585 -2.412 -17.105 1.00 58.06 82 GLU A O 1
ATOM 615 N N . LYS A 1 83 ? 28.839 -1.069 -18.356 1.00 59.38 83 LYS A N 1
ATOM 616 C CA . LYS A 1 83 ? 29.205 -0.153 -17.260 1.00 59.38 83 LYS A CA 1
ATOM 617 C C . LYS A 1 83 ? 28.002 0.512 -16.569 1.00 59.38 83 LYS A C 1
ATOM 619 O O . LYS A 1 83 ? 28.091 0.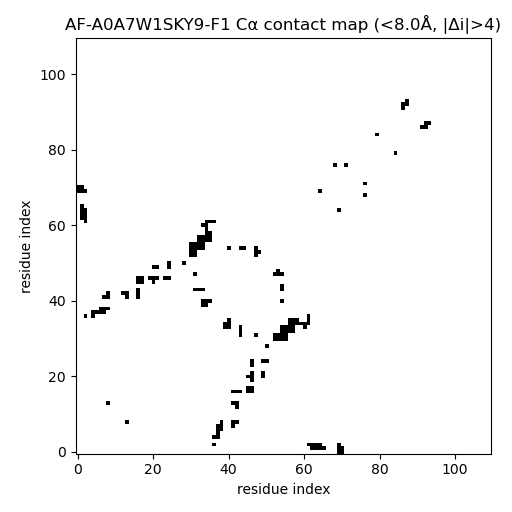838 -15.385 1.00 59.38 83 LYS A O 1
ATOM 624 N N . ARG A 1 84 ? 26.897 0.771 -17.282 1.00 61.84 84 ARG A N 1
ATOM 625 C CA . ARG A 1 84 ? 25.678 1.407 -16.743 1.00 61.84 84 ARG A CA 1
ATOM 626 C C . ARG A 1 84 ? 24.793 0.392 -16.019 1.00 61.84 84 ARG A C 1
ATOM 628 O O . ARG A 1 84 ? 24.347 0.700 -14.917 1.00 61.84 84 ARG A O 1
ATOM 635 N N . TRP A 1 85 ? 24.618 -0.800 -16.590 1.00 63.34 85 TRP A N 1
ATOM 636 C CA . TRP A 1 85 ? 23.911 -1.914 -15.950 1.00 63.34 85 TRP A CA 1
ATOM 637 C C . TRP A 1 85 ? 24.632 -2.388 -14.684 1.00 63.34 85 TRP A C 1
ATOM 639 O O . TRP A 1 85 ? 24.045 -2.366 -13.605 1.00 63.34 85 TRP A O 1
ATOM 649 N N . THR A 1 86 ? 25.933 -2.679 -14.781 1.00 62.66 86 THR A N 1
ATOM 650 C CA . THR A 1 86 ? 26.774 -3.130 -13.661 1.00 62.66 86 THR A CA 1
ATOM 651 C C . THR A 1 86 ? 26.806 -2.112 -12.520 1.00 62.66 86 THR A C 1
ATOM 653 O O . THR A 1 86 ? 26.732 -2.480 -11.352 1.00 62.66 86 THR A O 1
ATOM 656 N N . ARG A 1 87 ? 26.850 -0.806 -12.815 1.00 63.38 87 ARG A N 1
ATOM 657 C CA . ARG A 1 87 ? 26.789 0.241 -11.781 1.00 63.38 87 ARG A CA 1
ATOM 658 C C . ARG A 1 87 ? 25.463 0.240 -11.011 1.00 63.38 87 ARG A C 1
ATOM 660 O O . ARG A 1 87 ? 25.490 0.421 -9.797 1.00 63.38 87 ARG A O 1
ATOM 667 N N . TRP A 1 88 ? 24.337 0.040 -11.692 1.00 61.12 88 TRP A N 1
ATOM 668 C CA . TRP A 1 88 ? 23.021 0.002 -11.053 1.00 61.12 88 TRP A CA 1
ATOM 669 C C . TRP A 1 88 ? 22.791 -1.314 -10.288 1.00 61.12 88 TRP A C 1
ATOM 671 O O . TRP A 1 88 ? 22.351 -1.273 -9.142 1.00 61.12 88 TRP A O 1
ATOM 681 N N . SER A 1 89 ? 23.177 -2.463 -10.860 1.00 62.69 89 SER A N 1
ATOM 682 C CA . SER A 1 89 ? 23.000 -3.783 -10.233 1.00 62.69 89 SER A CA 1
ATOM 683 C C . SER A 1 89 ? 23.865 -3.997 -8.987 1.00 62.69 89 SER A C 1
ATOM 685 O O . SER A 1 89 ? 23.448 -4.691 -8.067 1.00 62.69 89 SER A O 1
ATOM 687 N N . HIS A 1 90 ? 25.034 -3.352 -8.911 1.00 62.56 90 HIS A N 1
ATOM 688 C CA . HIS A 1 90 ? 25.939 -3.419 -7.755 1.00 62.56 90 HIS A CA 1
ATOM 689 C C . HIS A 1 90 ? 25.685 -2.294 -6.729 1.00 62.56 90 HIS A C 1
ATOM 691 O O . HIS A 1 90 ? 26.595 -1.890 -6.008 1.00 62.56 90 HIS A O 1
ATOM 697 N N . GLY A 1 91 ? 24.466 -1.740 -6.682 1.00 53.81 91 GLY A N 1
ATOM 698 C CA . GLY A 1 91 ? 24.031 -0.831 -5.613 1.00 53.81 91 GLY A CA 1
ATOM 699 C C . GLY A 1 91 ? 24.563 0.603 -5.690 1.00 53.81 91 GLY A C 1
ATOM 700 O O . GLY A 1 91 ? 24.312 1.397 -4.788 1.00 53.81 91 GLY A O 1
ATOM 701 N N . ARG A 1 92 ? 25.250 0.992 -6.771 1.00 50.72 92 ARG A N 1
ATOM 702 C CA . ARG A 1 92 ? 25.628 2.393 -7.021 1.00 50.72 92 ARG A CA 1
ATOM 703 C C . ARG A 1 92 ? 24.574 3.062 -7.894 1.00 50.72 92 ARG A C 1
ATOM 705 O O . ARG A 1 92 ? 24.856 3.512 -9.007 1.00 50.72 92 ARG A O 1
ATOM 712 N N . ALA A 1 93 ? 23.344 3.113 -7.384 1.00 50.62 93 ALA A N 1
ATOM 713 C CA . ALA A 1 93 ? 22.337 4.009 -7.937 1.00 50.62 93 ALA A CA 1
ATOM 714 C C . ALA A 1 93 ? 22.904 5.445 -7.932 1.00 50.62 93 ALA A C 1
ATOM 716 O O . ALA A 1 93 ? 23.655 5.790 -7.012 1.00 50.62 93 ALA A O 1
ATOM 717 N N . PRO A 1 94 ? 22.616 6.280 -8.950 1.00 48.59 94 PRO A N 1
ATOM 718 C CA . PRO A 1 94 ? 23.041 7.675 -8.938 1.00 48.59 94 PRO A CA 1
ATOM 719 C C . PRO A 1 94 ? 22.625 8.301 -7.608 1.00 48.59 94 PRO A C 1
ATOM 721 O O . PRO A 1 94 ? 21.481 8.129 -7.189 1.00 48.59 94 PRO A O 1
ATOM 724 N N . SER A 1 95 ? 23.565 8.969 -6.933 1.00 47.31 95 SER A N 1
ATOM 725 C CA . SER A 1 95 ? 23.336 9.603 -5.634 1.00 47.31 95 SER A CA 1
ATOM 726 C C . SER A 1 95 ? 22.016 10.366 -5.664 1.00 47.31 95 SER A C 1
ATOM 728 O O . SER A 1 95 ? 21.852 11.258 -6.503 1.00 47.31 95 SER A O 1
ATOM 730 N N . TRP A 1 96 ? 21.096 9.997 -4.776 1.00 40.38 96 TRP A N 1
ATOM 731 C CA . TRP A 1 96 ? 19.818 10.666 -4.580 1.00 40.38 96 TRP A CA 1
ATOM 732 C C . TRP A 1 96 ? 20.071 12.168 -4.412 1.00 40.38 96 TRP A C 1
ATOM 734 O O . TRP A 1 96 ? 20.542 12.620 -3.369 1.00 40.38 96 TRP A O 1
ATOM 744 N N . ARG A 1 97 ? 19.843 12.956 -5.467 1.00 40.34 97 ARG A N 1
ATOM 745 C CA . ARG A 1 97 ? 19.965 14.411 -5.401 1.00 40.34 97 ARG A CA 1
ATOM 746 C C . ARG A 1 97 ? 18.600 14.920 -4.967 1.00 40.34 97 ARG A C 1
ATOM 748 O O . ARG A 1 97 ? 17.786 15.308 -5.797 1.00 40.34 97 ARG A O 1
ATOM 755 N N . GLY A 1 98 ? 18.334 14.814 -3.665 1.00 36.97 98 GLY A N 1
ATOM 756 C CA . GLY A 1 98 ? 17.132 15.363 -3.054 1.00 36.97 98 GLY A CA 1
ATOM 757 C C . GLY A 1 98 ? 16.955 16.807 -3.508 1.00 36.97 98 GLY A C 1
ATOM 758 O O . GLY A 1 98 ? 17.821 17.651 -3.267 1.00 36.97 98 GLY A O 1
ATOM 759 N N . SER A 1 99 ? 15.868 17.084 -4.219 1.00 40.22 99 SER A N 1
ATOM 760 C CA . SER A 1 99 ? 15.487 18.444 -4.568 1.00 40.22 99 SER A CA 1
ATOM 761 C C . SER A 1 99 ? 15.165 19.168 -3.263 1.00 40.22 99 SER A C 1
ATOM 763 O O . SER A 1 99 ? 14.088 19.002 -2.696 1.00 40.22 99 SER A O 1
ATOM 765 N N . ARG A 1 100 ? 16.125 19.935 -2.735 1.00 33.06 100 ARG A N 1
ATOM 766 C CA . ARG A 1 100 ? 15.842 20.926 -1.694 1.00 33.06 100 ARG A CA 1
ATOM 767 C C . ARG A 1 100 ? 14.792 21.893 -2.260 1.00 33.06 100 ARG A C 1
ATOM 769 O O . ARG A 1 100 ? 15.022 22.406 -3.357 1.00 33.06 100 ARG A O 1
ATOM 776 N N . PRO A 1 101 ? 13.679 22.175 -1.562 1.00 36.25 101 PRO A N 1
ATOM 777 C CA . PRO A 1 101 ? 12.826 23.280 -1.962 1.00 36.25 101 PRO A CA 1
ATOM 778 C C . PRO A 1 101 ? 13.656 24.563 -1.865 1.00 36.25 101 PRO A C 1
ATOM 780 O O . PRO A 1 101 ? 14.287 24.824 -0.839 1.00 36.25 101 PRO A O 1
ATOM 783 N N . SER A 1 102 ? 13.712 25.339 -2.947 1.00 42.59 102 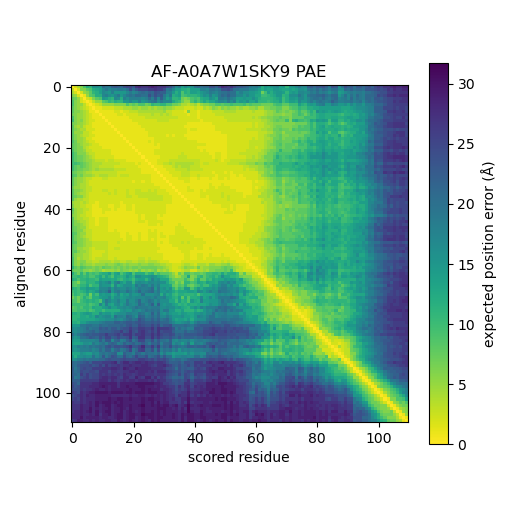SER A N 1
ATOM 784 C CA . SER A 1 102 ? 14.366 26.643 -2.940 1.00 42.59 102 SER A CA 1
ATOM 785 C C . SER A 1 102 ? 13.551 27.589 -2.062 1.00 42.59 102 SER A C 1
ATOM 787 O O . SER A 1 102 ? 12.494 28.069 -2.477 1.00 42.59 102 SER A O 1
ATOM 789 N N . THR A 1 103 ? 14.021 27.866 -0.850 1.00 36.38 103 THR A N 1
ATOM 790 C CA . THR A 1 103 ? 13.493 28.961 -0.038 1.00 36.38 103 THR A CA 1
ATOM 791 C C . THR A 1 103 ? 13.817 30.267 -0.760 1.00 36.38 103 THR A C 1
ATOM 793 O O . THR A 1 103 ? 14.956 30.734 -0.747 1.00 36.38 103 THR A O 1
ATOM 796 N N . ARG A 1 104 ? 12.829 30.837 -1.456 1.00 33.19 104 ARG A N 1
ATOM 797 C CA . ARG A 1 104 ? 12.916 32.184 -2.024 1.00 33.19 104 ARG A CA 1
ATOM 798 C C . ARG A 1 104 ? 12.870 33.151 -0.839 1.00 33.19 104 ARG A C 1
ATOM 800 O O . ARG A 1 104 ? 11.816 33.337 -0.241 1.00 33.19 104 ARG A O 1
ATOM 807 N N . GLN A 1 105 ? 14.027 33.684 -0.450 1.00 35.44 105 GLN A N 1
ATOM 808 C CA . GLN A 1 105 ? 14.117 34.769 0.526 1.00 35.44 105 GLN A CA 1
ATOM 809 C C . GLN A 1 105 ? 13.367 35.984 -0.033 1.00 35.44 105 GLN A C 1
ATOM 811 O O . GLN A 1 105 ? 13.709 36.487 -1.103 1.00 35.44 105 GLN A O 1
ATOM 816 N N . GLY A 1 106 ? 12.319 36.413 0.668 1.00 34.53 106 GLY A N 1
ATOM 817 C CA . GLY A 1 106 ? 11.705 37.719 0.473 1.00 34.53 106 GLY A CA 1
ATOM 818 C C . GLY A 1 106 ? 12.544 38.763 1.196 1.00 34.53 106 GLY A C 1
ATOM 819 O O . GLY A 1 106 ? 12.672 38.718 2.416 1.00 34.53 106 GLY A O 1
ATOM 820 N N . SER A 1 107 ? 13.147 39.668 0.435 1.00 37.00 107 SER A N 1
ATOM 821 C CA . SER A 1 107 ? 13.778 40.878 0.950 1.00 37.00 107 SER A CA 1
ATOM 822 C C . SER A 1 107 ? 12.694 41.875 1.371 1.00 37.00 107 SER A C 1
ATOM 824 O O . SER A 1 107 ? 11.830 42.210 0.565 1.00 37.00 107 SER A O 1
ATOM 826 N N . SER A 1 108 ? 12.774 42.372 2.603 1.00 33.19 108 SER A N 1
ATOM 827 C CA . SER A 1 108 ? 12.133 43.615 3.045 1.00 33.19 108 SER A CA 1
ATOM 828 C C . SER A 1 108 ? 13.244 44.580 3.445 1.00 33.19 108 SER A C 1
ATOM 830 O O . SER A 1 108 ? 14.112 44.175 4.221 1.00 33.19 108 SER A O 1
ATOM 832 N N . PRO A 1 109 ? 13.216 45.837 2.988 1.00 41.72 109 PRO A N 1
ATOM 833 C CA . PRO A 1 109 ? 13.834 46.919 3.733 1.00 41.72 109 PRO A CA 1
ATOM 834 C C . PRO A 1 109 ? 12.780 47.946 4.191 1.00 41.72 109 PRO A C 1
ATOM 836 O O . PRO A 1 109 ? 11.707 48.023 3.582 1.00 41.72 109 PRO A O 1
ATOM 839 N N . PRO A 1 110 ? 13.056 48.693 5.273 1.00 50.97 110 PRO A N 1
ATOM 840 C CA . PRO A 1 110 ? 12.335 49.921 5.596 1.00 50.97 110 PRO A CA 1
ATOM 841 C C . PRO A 1 110 ? 12.652 51.051 4.607 1.00 50.97 110 PRO A C 1
ATOM 843 O O . PRO A 1 110 ? 13.755 51.031 4.008 1.00 50.97 110 PRO A O 1
#

Radius of gyration: 19.68 Å; Cα contacts (8 Å, |Δi|>4): 99; chains: 1; bounding box: 41×62×41 Å

Nearest PDB structures (foldseek):
  4ij6-assembly1_B  TM=9.170E-01  e=1.206E-04  Hydrogenobacter thermophilus TK-6
  4ij5-assembly1_B  TM=9.205E-01  e=6.336E-04  Hydrogenobacter thermophilus TK-6
  4pza-assembly1_A  TM=8.824E-01  e=8.716E-04  Mycobacterium tuberculosis H37Rv
  4pz9-assembly1_A  TM=9.015E-01  e=1.758E-03  Mycobacterium tuberculosis H37Rv
  4qih-assembly1_A  TM=8.797E-01  e=2.270E-03  Mycobacterium tuberculosis H37Rv

Secondary structure (DSSP, 8-state):
--S-SS----HHHHHHHHHHHHHHTTS----EEE-SSHHHHHHHHHHHHHHT-PEEE-GGGPPP--GGGTT--TGGGTTS-HHHHHHHHTT-------------------

Mean predicted aligned error: 12.92 Å